Protein AF-A0A373FEX2-F1 (afdb_monomer)

Solvent-accessible surface area (backbone atoms only — not comparable to full-atom values): 5137 Å² total; per-residue (Å²): 116,65,69,64,50,47,54,52,49,54,58,19,56,72,38,98,55,27,47,63,36,41,44,53,47,54,54,50,43,44,74,71,67,50,50,63,64,64,49,46,50,50,51,50,57,52,50,75,71,49,60,95,84,41,77,54,47,58,28,45,51,61,43,45,30,18,48,33,12,54,82,70,19,72,86,58,36,74,41,95,59,57,62,47,74,70,57,64,73,72,112

Organism: Comamonas testosteroni (NCBI:txid285)

Secondary structure (DSSP, 8-state):
-HHHHHHHHHHHHTSSSHHHHHHHHHHHHHHTT--HHHHHHHHHHHHTTS-TT-THHHHHHHHHHHHH-TTTTTT--SSSSPP-HHHHHH-

Structure (mmCIF, N/CA/C/O backbone):
data_AF-A0A373FEX2-F1
#
_entry.id   AF-A0A373FEX2-F1
#
loop_
_atom_site.group_PDB
_atom_site.id
_atom_site.type_symbol
_atom_site.label_atom_id
_atom_site.label_alt_id
_atom_site.label_comp_id
_atom_site.label_asym_id
_atom_site.label_entity_id
_atom_site.label_seq_id
_atom_site.pdbx_PDB_ins_code
_atom_site.Cartn_x
_atom_site.Cartn_y
_atom_site.Cartn_z
_atom_site.occupancy
_atom_site.B_iso_or_equiv
_atom_site.auth_seq_id
_atom_site.auth_comp_id
_atom_site.auth_asym_id
_atom_site.auth_atom_id
_atom_site.pdbx_PDB_model_num
ATOM 1 N N . MET A 1 1 ? -6.694 12.981 -3.293 1.00 61.03 1 MET A N 1
ATOM 2 C CA . MET A 1 1 ? -5.576 12.357 -2.545 1.00 61.03 1 MET A CA 1
ATOM 3 C C . MET A 1 1 ? -5.040 11.103 -3.232 1.00 61.03 1 MET A C 1
ATOM 5 O O . MET A 1 1 ? -3.833 10.930 -3.237 1.00 61.03 1 MET A O 1
ATOM 9 N N . THR A 1 2 ? -5.879 10.268 -3.853 1.00 73.94 2 THR A N 1
ATOM 10 C CA . THR A 1 2 ? -5.453 9.020 -4.517 1.00 73.94 2 THR A CA 1
ATOM 11 C C . THR A 1 2 ? -4.522 9.228 -5.717 1.00 73.94 2 THR A C 1
ATOM 13 O O . THR A 1 2 ? -3.510 8.550 -5.794 1.00 73.94 2 THR A O 1
ATOM 16 N N . ALA A 1 3 ? -4.778 10.213 -6.588 1.00 83.25 3 ALA A N 1
ATOM 17 C CA . ALA A 1 3 ? -3.937 10.462 -7.770 1.00 83.25 3 ALA A CA 1
ATOM 18 C C . ALA A 1 3 ? -2.451 10.730 -7.434 1.00 83.25 3 ALA A C 1
ATOM 20 O O . ALA A 1 3 ? -1.567 10.154 -8.057 1.00 83.25 3 ALA A O 1
ATOM 21 N N . ALA A 1 4 ? -2.175 11.531 -6.398 1.00 91.12 4 ALA A N 1
ATOM 22 C CA . ALA A 1 4 ? -0.805 11.798 -5.949 1.00 91.12 4 ALA A CA 1
ATOM 23 C C . ALA A 1 4 ? -0.138 10.563 -5.313 1.00 91.12 4 ALA A C 1
ATOM 25 O O . ALA A 1 4 ? 1.074 10.390 -5.408 1.00 91.12 4 ALA A O 1
ATOM 26 N N . ALA A 1 5 ? -0.916 9.692 -4.662 1.00 92.56 5 ALA A N 1
ATOM 27 C CA . ALA A 1 5 ? -0.401 8.432 -4.133 1.00 92.56 5 ALA A CA 1
ATOM 28 C C . ALA A 1 5 ? -0.094 7.430 -5.254 1.00 92.56 5 ALA A C 1
ATOM 30 O O . ALA A 1 5 ? 0.924 6.751 -5.179 1.00 92.56 5 ALA A O 1
ATOM 31 N N . GLN A 1 6 ? -0.913 7.404 -6.311 1.00 94.31 6 GLN A N 1
ATOM 32 C CA . GLN A 1 6 ? -0.680 6.597 -7.509 1.00 94.31 6 GLN A CA 1
ATOM 33 C C . GLN A 1 6 ? 0.646 6.975 -8.182 1.00 94.31 6 GLN A C 1
ATOM 35 O O . GLN A 1 6 ? 1.475 6.112 -8.452 1.00 94.31 6 GLN A O 1
ATOM 40 N N . GLU A 1 7 ? 0.881 8.272 -8.392 1.00 95.56 7 GLU A N 1
ATOM 41 C CA . GLU A 1 7 ? 2.116 8.780 -9.001 1.00 95.56 7 GLU A CA 1
ATOM 42 C C . GLU A 1 7 ? 3.349 8.431 -8.154 1.00 95.56 7 GLU A C 1
ATOM 44 O O . GLU A 1 7 ? 4.350 7.928 -8.665 1.00 95.56 7 GLU A O 1
ATOM 49 N N . ARG A 1 8 ? 3.264 8.623 -6.832 1.00 97.31 8 ARG A N 1
ATOM 50 C CA . ARG A 1 8 ? 4.348 8.255 -5.906 1.00 97.31 8 ARG A CA 1
ATOM 51 C C . ARG A 1 8 ? 4.596 6.747 -5.882 1.00 97.31 8 ARG A C 1
ATOM 53 O O . ARG A 1 8 ? 5.747 6.339 -5.750 1.00 97.31 8 ARG A O 1
ATOM 60 N N . LEU A 1 9 ? 3.552 5.931 -6.025 1.00 97.00 9 LEU A N 1
ATOM 61 C CA . LEU A 1 9 ? 3.669 4.475 -6.087 1.00 97.00 9 LEU A CA 1
ATOM 62 C C . LEU A 1 9 ? 4.366 4.025 -7.372 1.00 97.00 9 LEU A C 1
ATOM 64 O O . LEU A 1 9 ? 5.288 3.218 -7.307 1.00 97.00 9 LEU A O 1
ATOM 68 N N . GLN A 1 10 ? 4.020 4.613 -8.516 1.00 95.69 10 GLN A N 1
ATOM 69 C CA . GLN A 1 10 ? 4.729 4.373 -9.777 1.00 95.69 10 GLN A CA 1
ATOM 70 C C . GLN A 1 10 ? 6.205 4.779 -9.679 1.00 95.69 10 GLN A C 1
ATOM 72 O O . GLN A 1 10 ? 7.086 4.031 -10.099 1.00 95.69 10 GLN A O 1
ATOM 77 N N . ALA A 1 11 ? 6.502 5.916 -9.043 1.00 96.81 11 ALA A N 1
ATOM 78 C CA . ALA A 1 11 ? 7.880 6.340 -8.802 1.00 96.81 11 ALA A CA 1
ATOM 79 C C . ALA A 1 11 ? 8.655 5.374 -7.882 1.00 96.81 11 ALA A C 1
ATOM 81 O O . ALA A 1 11 ? 9.857 5.175 -8.076 1.00 96.81 11 ALA A O 1
ATOM 82 N N . ALA A 1 12 ? 7.983 4.759 -6.901 1.00 97.00 12 ALA A N 1
ATOM 83 C CA . ALA A 1 12 ? 8.568 3.735 -6.034 1.00 97.00 12 ALA A CA 1
ATOM 84 C C . ALA A 1 12 ? 8.869 2.433 -6.800 1.00 97.00 12 ALA A C 1
ATOM 86 O O . ALA A 1 12 ? 9.929 1.842 -6.600 1.00 97.00 12 ALA A O 1
ATOM 87 N N . LEU A 1 13 ? 7.994 2.029 -7.724 1.00 96.25 13 LEU A N 1
ATOM 88 C CA . LEU A 1 13 ? 8.207 0.873 -8.605 1.00 96.25 13 LEU A CA 1
ATOM 89 C C . LEU A 1 13 ? 9.340 1.093 -9.622 1.00 96.25 13 LEU A C 1
ATOM 91 O O . LEU A 1 13 ? 9.960 0.139 -10.077 1.00 96.25 13 LEU A O 1
ATOM 95 N N . GLY A 1 14 ? 9.678 2.344 -9.937 1.00 94.69 14 GLY A N 1
ATOM 96 C CA . GLY A 1 14 ? 10.850 2.672 -10.755 1.00 94.69 14 GLY A CA 1
ATOM 97 C C . GLY A 1 14 ? 12.199 2.559 -10.026 1.00 94.69 14 GLY A C 1
ATOM 98 O O . GLY A 1 14 ? 13.240 2.777 -10.645 1.00 94.69 14 GLY A O 1
ATOM 99 N N . GLN A 1 15 ? 12.217 2.275 -8.718 1.00 95.31 15 GLN A N 1
ATOM 100 C CA . GLN A 1 15 ? 13.456 2.175 -7.939 1.00 95.31 15 GLN A CA 1
ATOM 101 C C . GLN A 1 15 ? 14.141 0.817 -8.119 1.00 95.31 15 GLN A C 1
ATOM 103 O O . GLN A 1 15 ? 13.492 -0.202 -8.321 1.00 95.31 15 GLN A O 1
ATOM 108 N N . VAL A 1 16 ? 15.468 0.784 -7.938 1.00 92.31 16 VAL A N 1
ATOM 109 C CA . VAL A 1 16 ? 16.264 -0.459 -8.011 1.00 92.31 16 VAL A CA 1
ATOM 110 C C . VAL A 1 16 ? 15.791 -1.505 -6.995 1.00 92.31 16 VAL A C 1
ATOM 112 O O . VAL A 1 16 ? 15.772 -2.693 -7.297 1.00 92.31 16 VAL A O 1
ATOM 115 N N . ASN A 1 17 ? 15.400 -1.071 -5.792 1.00 94.56 17 ASN A N 1
ATOM 116 C CA . ASN A 1 17 ? 14.810 -1.938 -4.774 1.00 94.56 17 ASN A CA 1
ATOM 117 C C . ASN A 1 17 ? 13.329 -1.593 -4.585 1.00 94.56 17 ASN A C 1
ATOM 119 O O . ASN A 1 17 ? 12.964 -0.832 -3.685 1.00 94.56 17 ASN A O 1
ATOM 123 N N . GLN A 1 18 ? 12.494 -2.146 -5.462 1.00 95.38 18 GLN A N 1
ATOM 124 C CA . GLN A 1 18 ? 11.055 -1.886 -5.507 1.00 95.38 18 GLN A CA 1
ATOM 125 C C . GLN A 1 18 ? 10.364 -2.260 -4.193 1.00 95.38 18 GLN A C 1
ATOM 127 O O . GLN A 1 18 ? 9.655 -1.434 -3.629 1.00 95.38 18 GLN A O 1
ATOM 132 N N . ALA A 1 19 ? 10.632 -3.453 -3.649 1.00 94.50 19 ALA A N 1
ATOM 133 C CA . ALA A 1 19 ? 10.028 -3.917 -2.398 1.00 94.50 19 ALA A CA 1
ATOM 134 C C . ALA A 1 19 ? 10.285 -2.945 -1.236 1.00 94.50 19 ALA A C 1
ATOM 136 O O . ALA A 1 19 ? 9.360 -2.544 -0.527 1.00 94.50 19 ALA A O 1
ATOM 137 N N . GLN A 1 20 ? 11.534 -2.494 -1.074 1.00 96.31 20 GLN A N 1
ATOM 138 C CA . GLN A 1 20 ? 11.867 -1.518 -0.037 1.00 96.31 20 GLN A CA 1
ATOM 139 C C . GLN A 1 20 ? 11.200 -0.158 -0.288 1.00 96.31 20 GLN A C 1
ATOM 141 O O . GLN A 1 20 ? 10.706 0.459 0.657 1.00 96.31 20 GLN A O 1
ATOM 146 N N . ALA A 1 21 ? 11.186 0.318 -1.535 1.00 97.69 21 ALA A N 1
ATOM 147 C CA . ALA A 1 21 ? 10.620 1.618 -1.887 1.00 97.69 21 ALA A CA 1
ATOM 148 C C . ALA A 1 21 ? 9.094 1.660 -1.709 1.00 97.69 21 ALA A C 1
ATOM 150 O O . ALA A 1 21 ? 8.564 2.621 -1.149 1.00 97.69 21 ALA A O 1
ATOM 151 N N . VAL A 1 22 ? 8.394 0.608 -2.135 1.00 98.00 22 VAL A N 1
ATOM 152 C CA . VAL A 1 22 ? 6.937 0.461 -2.020 1.00 98.00 22 VAL A CA 1
ATOM 153 C C . VAL A 1 22 ? 6.518 0.370 -0.549 1.00 98.00 22 VAL A C 1
ATOM 155 O O . VAL A 1 22 ? 5.621 1.101 -0.120 1.00 98.00 22 VAL A O 1
ATOM 158 N N . LEU A 1 23 ? 7.220 -0.430 0.260 1.00 97.88 23 LEU A N 1
ATOM 159 C CA . LEU A 1 23 ? 6.965 -0.514 1.701 1.00 97.88 23 LEU A CA 1
ATOM 160 C C . LEU A 1 23 ? 7.221 0.825 2.409 1.00 97.88 23 LEU A C 1
ATOM 162 O O . LEU A 1 23 ? 6.413 1.269 3.230 1.00 97.88 23 LEU A O 1
ATOM 166 N N . ALA A 1 24 ? 8.329 1.498 2.086 1.00 98.12 24 ALA A N 1
ATOM 167 C CA . ALA A 1 24 ? 8.634 2.815 2.639 1.00 98.12 24 ALA A CA 1
ATOM 168 C C . ALA A 1 24 ? 7.541 3.835 2.288 1.00 98.12 24 ALA A C 1
ATOM 170 O O . ALA A 1 24 ? 7.109 4.597 3.156 1.00 98.12 24 ALA A O 1
ATOM 171 N N . LEU A 1 25 ? 7.039 3.814 1.050 1.00 98.31 25 LEU A N 1
ATOM 172 C CA . LEU A 1 25 ? 5.926 4.662 0.642 1.00 98.31 25 LEU A CA 1
ATOM 173 C C . LEU A 1 25 ? 4.656 4.362 1.445 1.00 98.31 25 LEU A C 1
ATOM 175 O O . LEU A 1 25 ? 4.011 5.302 1.902 1.00 98.31 25 LEU A O 1
ATOM 179 N N . ALA A 1 26 ? 4.306 3.094 1.670 1.00 98.06 26 ALA A N 1
ATOM 180 C CA . ALA A 1 26 ? 3.132 2.734 2.467 1.00 98.06 26 ALA A CA 1
ATOM 181 C C . ALA A 1 26 ? 3.216 3.299 3.900 1.00 98.06 26 ALA A C 1
ATOM 183 O O . ALA A 1 26 ? 2.241 3.855 4.414 1.00 98.06 26 ALA A O 1
ATOM 184 N N . HIS A 1 27 ? 4.401 3.264 4.521 1.00 98.12 27 HIS A N 1
ATOM 185 C CA . HIS A 1 27 ? 4.636 3.918 5.812 1.00 98.12 27 HIS A CA 1
ATOM 186 C C . HIS A 1 27 ? 4.459 5.439 5.753 1.00 98.12 27 HIS A C 1
ATOM 188 O O . HIS A 1 27 ? 3.843 6.012 6.654 1.00 98.12 27 HIS A O 1
ATOM 194 N N . VAL A 1 28 ? 4.965 6.093 4.705 1.00 98.00 28 VAL A N 1
ATOM 195 C CA . VAL A 1 28 ? 4.812 7.543 4.522 1.00 98.00 28 VAL A CA 1
ATOM 196 C C . VAL A 1 28 ? 3.345 7.920 4.326 1.00 98.00 28 VAL A C 1
ATOM 198 O O . VAL A 1 28 ? 2.854 8.806 5.016 1.00 98.00 28 VAL A O 1
ATOM 201 N N . LEU A 1 29 ? 2.615 7.212 3.463 1.00 97.50 29 LEU A N 1
ATOM 202 C CA . LEU A 1 29 ? 1.189 7.457 3.237 1.00 97.50 29 LEU A CA 1
ATOM 203 C C . LEU A 1 29 ? 0.379 7.259 4.525 1.00 97.50 29 LEU A C 1
ATOM 205 O O . LEU A 1 29 ? -0.518 8.048 4.819 1.00 97.50 29 LEU A O 1
ATOM 209 N N . LYS A 1 30 ? 0.726 6.254 5.340 1.00 97.12 30 LYS A N 1
ATOM 210 C CA . LYS A 1 30 ? 0.115 6.062 6.662 1.00 97.12 30 LYS A CA 1
ATOM 211 C C . LYS A 1 30 ? 0.419 7.238 7.596 1.00 97.12 30 LYS A C 1
ATOM 213 O O . LYS A 1 30 ? -0.485 7.714 8.278 1.00 97.12 30 LYS A O 1
ATOM 218 N N . ALA A 1 31 ? 1.666 7.710 7.640 1.00 97.50 31 ALA A N 1
ATOM 219 C CA . ALA A 1 31 ? 2.058 8.872 8.442 1.00 97.50 31 ALA A CA 1
ATOM 220 C C . ALA A 1 31 ? 1.346 10.161 7.984 1.00 97.50 31 ALA A C 1
ATOM 222 O O . ALA A 1 31 ? 1.000 11.004 8.807 1.00 97.50 31 ALA A O 1
ATOM 223 N N . GLU A 1 32 ? 1.032 10.267 6.692 1.00 95.88 32 GLU A N 1
ATOM 224 C CA . GLU A 1 32 ? 0.182 11.306 6.093 1.00 95.88 32 GLU A CA 1
ATOM 225 C C . GLU A 1 32 ? -1.327 11.069 6.338 1.00 95.88 32 GLU A C 1
ATOM 227 O O . GLU A 1 32 ? -2.176 11.717 5.729 1.00 95.88 32 GLU A O 1
ATOM 232 N N . SER A 1 33 ? -1.679 10.165 7.260 1.00 96.25 33 SER A N 1
ATOM 233 C CA . SER A 1 33 ? -3.052 9.823 7.660 1.00 96.25 33 SER A CA 1
ATOM 234 C C . SER A 1 33 ? -3.917 9.216 6.549 1.00 96.25 33 SER A C 1
ATOM 236 O O . SER A 1 33 ? -5.147 9.271 6.617 1.00 96.25 33 SER A O 1
ATOM 238 N N . MET A 1 34 ? -3.313 8.596 5.530 1.00 96.50 34 MET A N 1
ATOM 239 C CA . MET A 1 34 ? -4.075 7.810 4.562 1.00 96.50 34 MET A CA 1
ATOM 240 C C . MET A 1 34 ? -4.704 6.589 5.244 1.00 96.50 34 MET A C 1
ATOM 242 O O . MET A 1 34 ? -4.018 5.782 5.872 1.00 96.50 34 MET A O 1
ATOM 246 N N . GLY A 1 35 ? -6.021 6.446 5.089 1.00 95.81 35 GLY A N 1
ATOM 247 C CA . GLY A 1 35 ? -6.770 5.309 5.620 1.00 95.81 35 GLY A CA 1
ATOM 248 C C . GLY A 1 35 ? -6.425 3.989 4.926 1.00 95.81 35 GLY A C 1
ATOM 249 O O . GLY A 1 35 ? -6.076 3.964 3.746 1.00 95.81 35 GLY A O 1
ATOM 250 N N . GLN A 1 36 ? -6.581 2.885 5.657 1.00 96.88 36 GLN A N 1
ATOM 251 C CA . GLN A 1 36 ? -6.248 1.531 5.202 1.00 96.88 36 GLN A CA 1
ATOM 252 C C . GLN A 1 36 ? -6.961 1.129 3.906 1.00 96.88 36 GLN A C 1
ATOM 254 O O . GLN A 1 36 ? -6.305 0.654 2.987 1.00 96.88 36 GLN A O 1
ATOM 259 N N . VAL A 1 37 ? -8.279 1.354 3.800 1.00 96.69 37 VAL A N 1
ATOM 260 C CA . VAL A 1 37 ? -9.055 1.015 2.591 1.00 96.69 37 VAL A CA 1
ATOM 261 C C . VAL A 1 37 ? -8.587 1.831 1.388 1.00 96.69 37 VAL A C 1
ATOM 263 O O . VAL A 1 37 ? -8.350 1.280 0.315 1.00 96.69 37 VAL A O 1
ATOM 266 N N . ALA A 1 38 ? -8.417 3.143 1.570 1.00 96.44 38 ALA A N 1
ATOM 267 C CA . ALA A 1 38 ? -7.942 4.024 0.509 1.00 96.44 38 ALA A CA 1
ATOM 268 C C . ALA A 1 38 ? -6.544 3.614 0.024 1.00 96.44 38 ALA A C 1
ATOM 270 O O . ALA A 1 38 ? -6.303 3.572 -1.180 1.00 96.44 38 ALA A O 1
ATOM 271 N N . MET A 1 39 ? -5.649 3.263 0.952 1.00 97.69 39 MET A N 1
ATOM 272 C CA . ME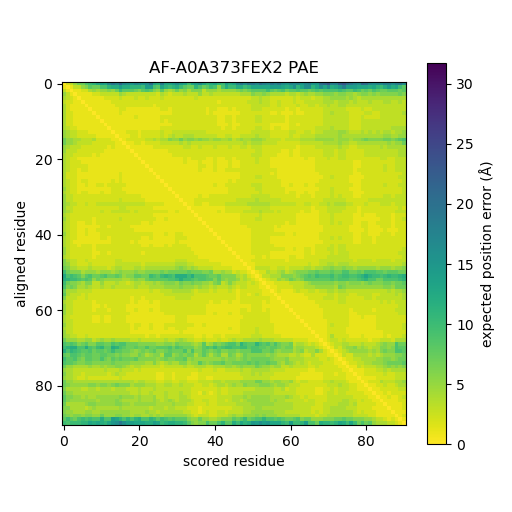T A 1 39 ? -4.312 2.771 0.630 1.00 97.69 39 MET A CA 1
ATOM 273 C C . MET A 1 39 ? -4.368 1.435 -0.112 1.00 97.69 39 MET A C 1
ATOM 275 O O . MET A 1 39 ? -3.766 1.312 -1.172 1.00 97.69 39 MET A O 1
ATOM 279 N N . TYR A 1 40 ? -5.134 0.463 0.390 1.00 97.31 40 TYR A N 1
ATOM 280 C CA . TYR A 1 40 ? -5.267 -0.849 -0.243 1.00 97.31 40 TYR A CA 1
ATOM 281 C C . TYR A 1 40 ? -5.769 -0.732 -1.685 1.00 97.31 40 TYR A C 1
ATOM 283 O O . TYR A 1 40 ? -5.213 -1.359 -2.578 1.00 97.31 40 TYR A O 1
ATOM 291 N N . ARG A 1 41 ? -6.751 0.144 -1.940 1.00 96.44 41 ARG A N 1
ATOM 292 C CA . ARG A 1 41 ? -7.277 0.400 -3.290 1.00 96.44 41 ARG A CA 1
ATOM 293 C C . ARG A 1 41 ? -6.245 0.991 -4.243 1.00 96.44 41 ARG A C 1
ATOM 295 O O . ARG A 1 41 ? -6.203 0.578 -5.393 1.00 96.44 41 ARG A O 1
ATOM 302 N N . VAL A 1 42 ? -5.414 1.930 -3.785 1.00 96.94 42 VAL A N 1
ATOM 303 C CA . VAL A 1 4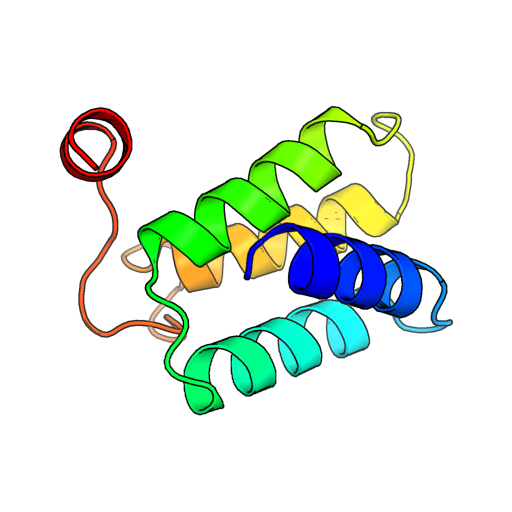2 ? -4.337 2.503 -4.617 1.00 96.94 42 VAL A CA 1
ATOM 304 C C . VAL A 1 42 ? -3.357 1.410 -5.052 1.00 96.94 42 VAL A C 1
ATOM 306 O O . VAL A 1 42 ? -2.987 1.339 -6.222 1.00 96.94 42 VAL A O 1
ATOM 309 N N . PHE A 1 43 ? -2.975 0.531 -4.124 1.00 97.38 43 PHE A N 1
ATOM 310 C CA . PHE A 1 43 ? -2.030 -0.552 -4.397 1.00 97.38 43 PHE A CA 1
ATOM 311 C C . PHE A 1 43 ? -2.658 -1.638 -5.276 1.00 97.38 43 PHE A C 1
ATOM 313 O O . PHE A 1 43 ? -2.036 -2.057 -6.247 1.00 97.38 43 PHE A O 1
ATOM 320 N N . GLN A 1 44 ? -3.911 -2.014 -5.005 1.00 96.44 44 GLN A N 1
ATOM 321 C CA . GLN A 1 44 ? -4.681 -2.951 -5.822 1.00 96.44 44 GLN A CA 1
ATOM 322 C C . GLN A 1 44 ? -4.810 -2.463 -7.269 1.00 96.44 44 GLN A C 1
ATOM 324 O O . GLN A 1 44 ? -4.506 -3.204 -8.195 1.00 96.44 44 GLN A O 1
ATOM 329 N N . GLN A 1 45 ? -5.206 -1.203 -7.468 1.00 95.81 45 GLN A N 1
ATOM 330 C CA . GLN A 1 45 ? -5.329 -0.619 -8.805 1.00 95.81 45 GLN A CA 1
ATOM 331 C C . GLN A 1 45 ? -3.996 -0.621 -9.548 1.00 95.81 45 GLN A C 1
ATOM 333 O O . GLN A 1 45 ? -3.969 -0.834 -10.752 1.00 95.81 45 GLN A O 1
ATOM 338 N N . GLN A 1 46 ? -2.884 -0.371 -8.852 1.00 96.12 46 GLN A N 1
ATOM 339 C CA . GLN A 1 46 ? -1.572 -0.424 -9.485 1.00 96.12 46 GLN A CA 1
ATOM 340 C C . GLN A 1 46 ? -1.162 -1.857 -9.840 1.00 96.12 46 GLN A C 1
ATOM 342 O O . GLN A 1 46 ? -0.579 -2.050 -10.902 1.00 96.12 46 GLN A O 1
ATOM 347 N N . LEU A 1 47 ? -1.486 -2.843 -8.999 1.00 95.81 47 LEU A N 1
ATO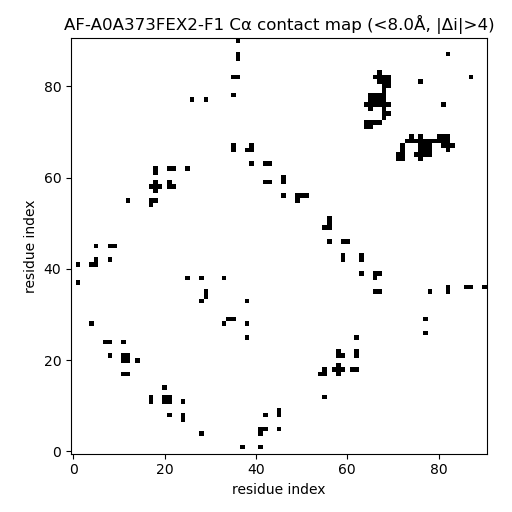M 348 C CA . LEU A 1 47 ? -1.223 -4.259 -9.266 1.00 95.81 47 LEU A CA 1
ATOM 349 C C . LEU A 1 47 ? -1.997 -4.752 -10.496 1.00 95.81 47 LEU A C 1
ATOM 351 O O . LEU A 1 47 ? -1.434 -5.442 -11.333 1.00 95.81 47 LEU A O 1
ATOM 355 N N . GLU A 1 48 ? -3.256 -4.336 -10.647 1.00 94.81 48 GLU A N 1
ATOM 356 C CA . GLU A 1 48 ? -4.101 -4.663 -11.808 1.00 94.81 48 GLU A CA 1
ATOM 357 C C . GLU A 1 48 ? -3.583 -4.076 -13.137 1.00 94.81 48 GLU A C 1
ATOM 359 O O . GLU A 1 48 ? -3.997 -4.524 -14.205 1.00 94.81 48 GLU A O 1
ATOM 364 N N . LEU A 1 49 ? -2.697 -3.074 -13.086 1.00 93.69 49 LEU A N 1
ATOM 365 C CA . LEU A 1 49 ? -2.088 -2.443 -14.262 1.00 93.69 49 LEU A CA 1
ATOM 366 C C . LEU A 1 49 ? -0.745 -3.063 -14.667 1.00 93.69 49 LEU A C 1
ATOM 368 O O . LEU A 1 49 ? -0.246 -2.728 -15.742 1.00 93.69 49 LEU A O 1
ATOM 372 N N . LEU A 1 50 ? -0.135 -3.889 -13.815 1.00 91.31 50 LEU A N 1
ATOM 373 C CA . LEU A 1 50 ? 1.137 -4.539 -14.115 1.00 91.31 50 LEU A CA 1
ATOM 374 C C . LEU A 1 50 ? 0.918 -5.852 -14.870 1.00 91.31 50 LEU A C 1
ATOM 376 O O . LEU A 1 50 ? -0.066 -6.561 -14.656 1.00 91.31 50 LEU A O 1
ATOM 380 N N . ASP A 1 51 ? 1.876 -6.191 -15.730 1.00 89.12 51 ASP A N 1
ATOM 381 C CA . ASP A 1 51 ? 1.947 -7.526 -16.313 1.00 89.12 51 ASP A CA 1
ATOM 382 C C . ASP A 1 51 ? 2.343 -8.544 -15.232 1.00 89.12 51 ASP A C 1
ATOM 384 O O . ASP A 1 51 ? 3.122 -8.246 -14.328 1.00 89.12 51 ASP A O 1
ATOM 388 N N . GLY A 1 52 ? 1.838 -9.777 -15.333 1.00 82.31 52 GLY A N 1
ATOM 389 C CA . GLY A 1 52 ? 2.050 -10.809 -14.307 1.00 82.31 52 GLY A CA 1
ATOM 390 C C . GLY A 1 52 ? 3.515 -11.210 -14.070 1.00 82.31 52 GLY A C 1
ATOM 391 O O . GLY A 1 52 ? 3.817 -11.756 -13.015 1.00 82.31 52 GLY A O 1
ATOM 392 N N . ASP A 1 53 ? 4.409 -10.913 -15.017 1.00 87.44 53 ASP A N 1
ATOM 393 C CA . ASP A 1 53 ? 5.855 -11.156 -14.910 1.00 87.44 53 ASP A CA 1
ATOM 394 C C . ASP A 1 53 ? 6.642 -9.918 -14.421 1.00 87.44 53 ASP A C 1
ATOM 396 O O . ASP A 1 53 ? 7.872 -9.962 -14.330 1.00 87.44 53 ASP A O 1
ATOM 400 N N . ASP A 1 54 ? 5.969 -8.796 -14.132 1.00 89.75 54 ASP A N 1
ATOM 401 C CA . ASP A 1 54 ? 6.618 -7.585 -13.625 1.00 89.75 54 ASP A CA 1
ATOM 402 C C . ASP A 1 54 ? 7.135 -7.823 -12.190 1.00 89.75 54 ASP A C 1
ATOM 404 O O . ASP A 1 54 ? 6.349 -8.178 -11.307 1.00 89.75 54 ASP A O 1
ATOM 408 N N . PRO A 1 55 ? 8.433 -7.595 -11.904 1.00 86.44 55 PRO A N 1
ATOM 409 C CA . PRO A 1 55 ? 8.992 -7.736 -10.553 1.00 86.44 55 PRO A CA 1
ATOM 410 C C . PRO A 1 55 ? 8.28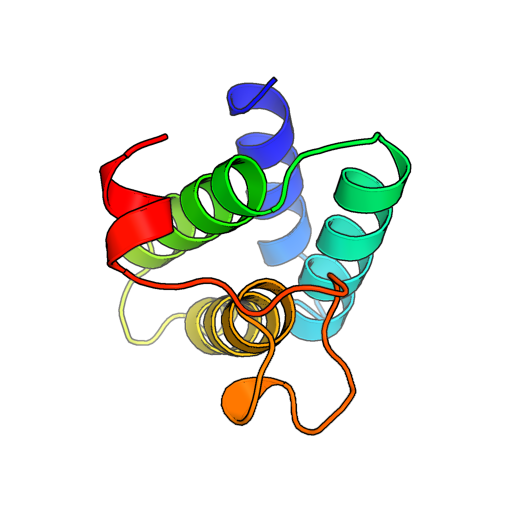9 -6.877 -9.485 1.00 86.44 55 PRO A C 1
ATOM 412 O O . PRO A 1 55 ? 8.352 -7.176 -8.290 1.00 86.44 55 PRO A O 1
ATOM 415 N N . GLY A 1 56 ? 7.594 -5.821 -9.906 1.00 93.50 56 GLY A N 1
ATOM 416 C CA . GLY A 1 56 ? 6.786 -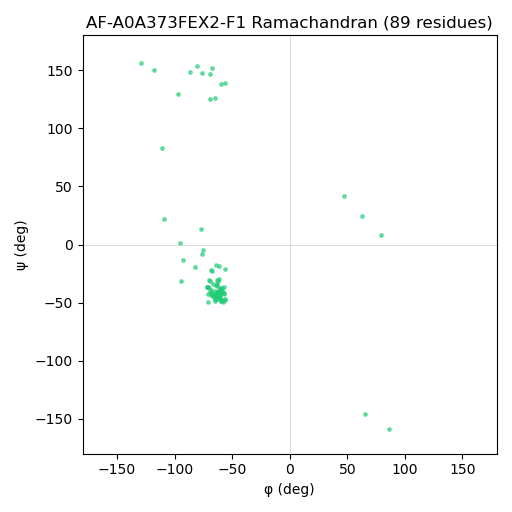4.956 -9.065 1.00 93.50 56 GLY A CA 1
ATOM 417 C C . GLY A 1 56 ? 5.533 -5.634 -8.514 1.00 93.50 56 GLY A C 1
ATOM 418 O O . GLY A 1 56 ? 5.034 -5.197 -7.475 1.00 93.50 56 GLY A O 1
ATOM 419 N N . CYS A 1 57 ? 5.051 -6.710 -9.145 1.00 94.88 57 CYS A N 1
ATOM 420 C CA . CYS A 1 57 ? 3.905 -7.484 -8.666 1.00 94.88 57 CYS A CA 1
ATOM 421 C C . CYS A 1 57 ? 4.161 -8.060 -7.270 1.00 94.88 57 CYS A C 1
ATOM 423 O O . CYS A 1 57 ? 3.333 -7.870 -6.378 1.00 94.88 57 CYS A O 1
ATOM 425 N N . ASP A 1 58 ? 5.330 -8.667 -7.048 1.00 94.25 58 ASP A N 1
ATOM 426 C CA . ASP A 1 58 ? 5.707 -9.226 -5.743 1.00 94.25 58 ASP A CA 1
ATOM 427 C C . ASP A 1 58 ? 5.825 -8.122 -4.683 1.00 94.25 58 ASP A C 1
ATOM 429 O O . ASP A 1 58 ? 5.276 -8.231 -3.587 1.00 94.25 58 ASP A O 1
ATOM 433 N N . ALA A 1 59 ? 6.471 -7.003 -5.031 1.00 95.94 59 ALA A N 1
ATOM 434 C CA . ALA A 1 59 ? 6.617 -5.856 -4.134 1.00 95.94 59 ALA A CA 1
ATOM 435 C C . ALA A 1 59 ? 5.261 -5.269 -3.696 1.00 95.94 59 ALA A C 1
ATOM 437 O O . ALA A 1 59 ? 5.093 -4.870 -2.535 1.00 95.94 59 ALA A O 1
ATOM 438 N N . LEU A 1 60 ? 4.294 -5.204 -4.615 1.00 97.00 60 LEU A N 1
ATOM 439 C CA . LEU A 1 60 ? 2.935 -4.752 -4.329 1.00 97.00 60 LEU A CA 1
ATOM 440 C C . LEU A 1 60 ? 2.169 -5.768 -3.487 1.00 97.00 60 LEU A C 1
ATOM 442 O O . LEU A 1 60 ? 1.601 -5.368 -2.472 1.00 97.00 60 LEU A O 1
ATOM 446 N N . ALA A 1 61 ? 2.172 -7.048 -3.868 1.00 95.69 61 ALA A N 1
ATOM 447 C CA . ALA A 1 61 ? 1.449 -8.106 -3.166 1.00 95.69 61 ALA A CA 1
ATOM 448 C C . ALA A 1 61 ? 1.917 -8.241 -1.709 1.00 95.69 61 ALA A C 1
ATOM 450 O O . ALA A 1 61 ? 1.097 -8.169 -0.792 1.00 95.69 61 ALA A O 1
ATOM 451 N N . ASP A 1 62 ? 3.232 -8.292 -1.483 1.00 95.44 62 ASP A N 1
ATOM 452 C CA . ASP A 1 62 ? 3.814 -8.347 -0.138 1.00 95.44 62 ASP A CA 1
ATOM 453 C C . ASP A 1 62 ? 3.402 -7.133 0.704 1.00 95.44 62 ASP A C 1
ATOM 455 O O . ASP A 1 62 ? 3.081 -7.250 1.888 1.00 95.44 62 ASP A O 1
ATOM 459 N N . THR A 1 63 ? 3.380 -5.940 0.106 1.00 97.50 63 THR A N 1
ATOM 460 C CA . THR A 1 63 ? 2.967 -4.731 0.830 1.00 97.50 63 THR A CA 1
ATOM 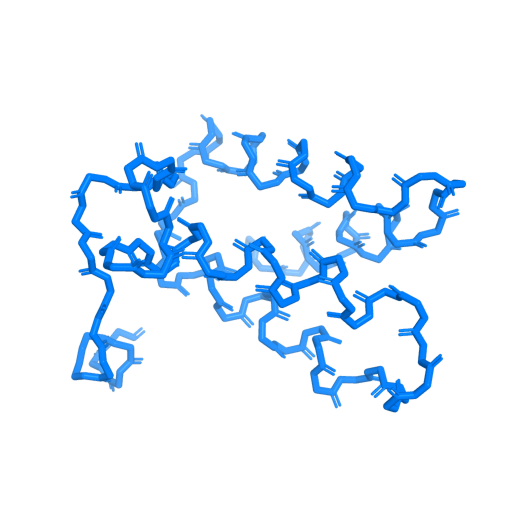461 C C . THR A 1 63 ? 1.459 -4.721 1.093 1.00 97.50 63 THR A C 1
ATOM 463 O O . THR A 1 63 ? 1.023 -4.291 2.165 1.00 97.50 63 THR A O 1
ATOM 466 N N . MET A 1 64 ? 0.650 -5.224 0.159 1.00 97.69 64 MET A N 1
ATOM 467 C CA . MET A 1 64 ? -0.798 -5.368 0.313 1.00 97.69 64 MET A CA 1
ATOM 468 C C . MET A 1 64 ? -1.162 -6.335 1.440 1.00 97.69 64 MET A C 1
ATOM 470 O O . MET A 1 64 ? -2.099 -6.032 2.175 1.00 97.69 64 MET A O 1
ATOM 474 N N . ASP A 1 65 ? -0.403 -7.409 1.657 1.00 97.00 65 ASP A N 1
ATOM 475 C CA . ASP A 1 65 ? -0.579 -8.310 2.806 1.00 97.00 65 ASP A CA 1
ATOM 476 C C . ASP A 1 65 ? -0.381 -7.580 4.139 1.00 97.00 65 ASP A C 1
ATOM 478 O O . ASP A 1 65 ? -1.135 -7.772 5.099 1.00 97.00 65 ASP A O 1
ATOM 482 N N . LEU A 1 66 ? 0.605 -6.683 4.206 1.00 97.75 66 LEU A N 1
ATOM 483 C CA . LEU A 1 66 ? 0.844 -5.874 5.399 1.00 97.75 66 LEU A CA 1
ATOM 484 C C . LEU A 1 66 ? -0.245 -4.812 5.609 1.00 97.75 66 LEU A C 1
ATOM 486 O O . LEU A 1 66 ? -0.611 -4.534 6.754 1.00 97.75 66 LEU A O 1
ATOM 490 N N . ILE A 1 67 ? -0.768 -4.220 4.529 1.00 97.31 67 ILE A N 1
ATOM 491 C CA . ILE A 1 67 ? -1.907 -3.290 4.584 1.00 97.31 67 ILE A CA 1
ATOM 492 C C . ILE A 1 67 ? -3.176 -4.034 5.004 1.00 97.31 67 ILE A C 1
ATOM 494 O O . ILE A 1 67 ? -3.933 -3.506 5.818 1.00 97.31 67 ILE A O 1
ATOM 498 N N . TRP A 1 68 ? -3.407 -5.244 4.488 1.00 96.62 68 TRP A N 1
ATOM 499 C CA . TRP A 1 68 ? -4.530 -6.096 4.871 1.00 96.62 68 TRP A CA 1
ATOM 500 C C . TRP A 1 68 ? -4.454 -6.449 6.355 1.00 96.62 68 TRP A C 1
ATOM 502 O O . TRP A 1 68 ? -5.427 -6.278 7.083 1.00 96.62 68 TRP A O 1
ATOM 512 N N . GLY A 1 69 ? -3.285 -6.855 6.842 1.00 94.81 69 GLY A N 1
ATOM 513 C CA . GLY A 1 69 ? -3.094 -7.230 8.239 1.00 94.81 69 GLY A CA 1
ATOM 514 C C . GLY A 1 69 ? -3.445 -8.693 8.518 1.00 94.81 69 GLY A C 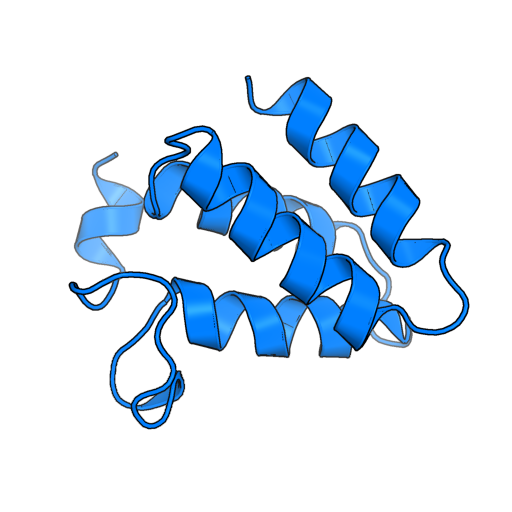1
ATOM 515 O O . GLY A 1 69 ? -3.421 -9.544 7.631 1.00 94.81 69 GLY A O 1
ATOM 516 N N . GLY A 1 70 ? -3.724 -9.010 9.784 1.00 88.25 70 GLY A N 1
ATOM 517 C CA . GLY A 1 70 ? -4.131 -10.359 10.181 1.00 88.25 70 GLY A CA 1
ATOM 518 C C . GLY A 1 70 ? -3.056 -11.433 10.003 1.00 88.25 70 GLY A C 1
ATOM 519 O O . GLY A 1 70 ? -1.857 -11.190 10.185 1.00 88.25 70 GLY A O 1
ATOM 520 N N . GLY A 1 71 ? -3.503 -12.643 9.651 1.00 84.31 71 GLY A N 1
ATOM 521 C CA . GLY A 1 71 ? -2.634 -13.806 9.430 1.00 84.31 71 GLY A CA 1
ATOM 522 C C . GLY A 1 71 ? -1.624 -13.614 8.293 1.00 84.31 71 GLY A C 1
ATOM 523 O O . GLY A 1 71 ? -0.507 -14.127 8.380 1.00 84.31 71 GLY A O 1
ATOM 524 N N . TRP A 1 72 ? -1.979 -12.814 7.285 1.00 82.56 72 TRP A N 1
ATOM 525 C CA . TRP A 1 72 ? -1.126 -12.482 6.140 1.00 82.56 72 TRP A CA 1
ATOM 526 C C . TRP A 1 72 ? 0.082 -11.645 6.552 1.00 82.56 72 TRP A C 1
ATOM 528 O O . TRP A 1 72 ? 1.222 -11.971 6.226 1.00 82.56 72 TRP A O 1
ATOM 538 N N . ALA A 1 73 ? -0.139 -10.645 7.405 1.00 88.94 73 ALA A N 1
ATOM 539 C CA . ALA A 1 73 ? 0.931 -9.768 7.859 1.00 88.94 73 ALA A CA 1
ATOM 540 C C . ALA A 1 73 ? 1.864 -10.387 8.917 1.00 88.94 73 ALA A C 1
ATOM 542 O O . ALA A 1 73 ? 2.857 -9.759 9.284 1.00 88.94 73 ALA A O 1
ATOM 543 N N . LYS A 1 74 ? 1.565 -11.580 9.460 1.00 88.50 74 LYS A N 1
ATOM 544 C CA . LYS A 1 74 ? 2.395 -12.292 10.462 1.00 88.50 74 LYS A CA 1
ATOM 545 C C . LYS A 1 74 ? 2.862 -11.396 11.628 1.00 88.50 74 LYS A C 1
ATOM 547 O O . LYS A 1 74 ? 4.019 -11.444 12.043 1.00 88.50 74 LYS A O 1
ATOM 552 N N . GLY A 1 75 ? 1.969 -10.541 12.133 1.00 88.44 75 GLY A N 1
ATOM 553 C CA . GLY A 1 75 ? 2.260 -9.596 13.222 1.00 88.44 75 GLY A CA 1
ATOM 554 C C . GLY A 1 75 ? 3.017 -8.325 12.809 1.00 88.44 75 GLY A C 1
ATOM 555 O O . GLY A 1 75 ? 3.426 -7.555 13.672 1.00 88.44 75 GLY A O 1
ATOM 556 N N . ARG A 1 76 ? 3.200 -8.084 11.507 1.00 91.88 76 ARG A N 1
ATOM 557 C CA . ARG A 1 76 ? 3.856 -6.894 10.934 1.00 91.88 76 ARG A CA 1
ATOM 558 C C . ARG A 1 76 ? 2.870 -5.962 10.223 1.00 91.88 76 ARG A C 1
ATOM 560 O O . ARG A 1 76 ? 3.266 -5.203 9.345 1.00 91.88 76 ARG A O 1
ATOM 567 N N . ALA A 1 77 ? 1.588 -6.053 10.575 1.00 95.88 77 ALA A N 1
ATOM 568 C CA . ALA A 1 77 ? 0.528 -5.288 9.931 1.00 95.88 77 ALA A CA 1
ATOM 569 C C . ALA A 1 77 ? 0.809 -3.780 10.002 1.00 95.88 77 ALA A C 1
ATOM 571 O O . ALA A 1 77 ? 1.236 -3.263 11.038 1.00 95.88 77 ALA A O 1
ATOM 572 N N . LEU A 1 78 ? 0.538 -3.064 8.909 1.00 95.94 78 LEU A N 1
ATOM 573 C CA . LEU A 1 78 ? 0.652 -1.605 8.882 1.00 95.94 78 LEU A CA 1
ATOM 574 C C . LEU A 1 78 ? -0.444 -0.945 9.719 1.00 95.94 78 LEU A C 1
ATOM 576 O O . LEU A 1 78 ? -0.217 0.126 10.284 1.00 95.94 78 LEU A O 1
ATOM 580 N N . PHE A 1 79 ? -1.614 -1.571 9.813 1.00 95.62 79 PHE A N 1
ATOM 581 C CA . PHE A 1 79 ? -2.771 -1.082 10.555 1.00 95.62 79 PHE A CA 1
ATOM 582 C C . PHE A 1 79 ? -3.139 -2.055 11.675 1.00 95.62 79 PHE A C 1
ATOM 584 O O . PHE A 1 79 ? -2.918 -3.257 11.562 1.00 95.62 79 PHE A O 1
ATOM 591 N N . GLU A 1 80 ? -3.699 -1.525 12.765 1.00 92.38 80 GLU A N 1
ATOM 592 C CA . GLU A 1 80 ? -4.067 -2.330 13.939 1.00 92.38 80 GLU A CA 1
ATOM 593 C C . GLU A 1 80 ? -5.202 -3.313 13.639 1.00 92.38 80 GLU A C 1
ATOM 595 O O . GLU A 1 80 ? -5.237 -4.413 14.185 1.00 92.38 80 GLU A O 1
ATOM 600 N N . GLN A 1 81 ? -6.133 -2.914 12.771 1.00 92.62 81 GLN A N 1
ATOM 601 C CA . GLN A 1 81 ? -7.282 -3.727 12.399 1.00 92.62 81 GLN A CA 1
ATOM 602 C C . GLN A 1 81 ? -7.006 -4.468 11.098 1.00 92.62 81 GLN A C 1
ATOM 604 O O . GLN A 1 81 ? -6.660 -3.858 10.086 1.00 92.62 81 GLN A O 1
ATOM 609 N N . GLU A 1 82 ? -7.249 -5.774 11.105 1.00 94.62 82 GLU A N 1
ATOM 610 C CA . GLU A 1 82 ? -7.299 -6.562 9.878 1.00 94.62 82 GLU A CA 1
ATOM 611 C C . GLU A 1 82 ? -8.398 -6.022 8.949 1.00 94.62 82 GLU A C 1
ATOM 613 O O . GLU A 1 82 ? -9.477 -5.611 9.398 1.00 94.62 82 GLU A O 1
ATOM 618 N N . LEU A 1 83 ? -8.091 -5.940 7.659 1.00 94.44 83 LEU A N 1
ATOM 619 C CA . LEU A 1 83 ? -9.029 -5.605 6.601 1.00 94.44 83 LEU A CA 1
ATOM 620 C C . LEU A 1 83 ? -9.907 -6.816 6.298 1.00 94.44 83 LEU A C 1
ATOM 622 O O . LEU A 1 83 ? -9.484 -7.958 6.419 1.00 94.44 83 LEU A O 1
ATOM 626 N N . SER A 1 84 ? -11.152 -6.569 5.908 1.00 93.56 84 SER A N 1
ATOM 627 C CA . SER A 1 84 ? -12.038 -7.627 5.440 1.00 93.56 84 SER A CA 1
ATOM 628 C C . SER A 1 84 ? -12.654 -7.237 4.110 1.00 93.56 84 SER A C 1
ATOM 630 O O . SER A 1 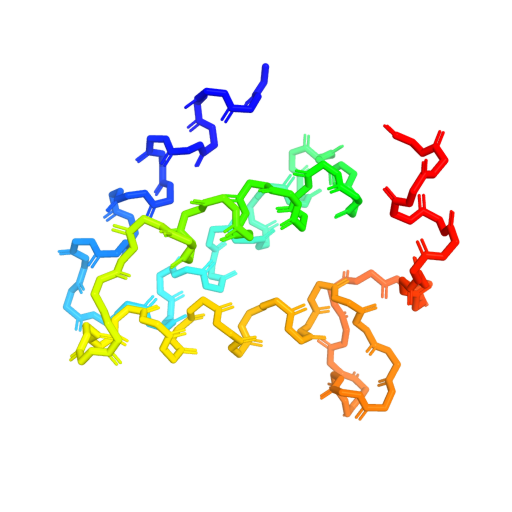84 ? -12.800 -6.049 3.797 1.00 93.56 84 SER A O 1
ATOM 632 N N . THR A 1 85 ? -13.059 -8.242 3.342 1.00 91.31 85 THR A N 1
ATOM 633 C CA . THR A 1 85 ? -13.760 -8.050 2.072 1.00 91.31 85 THR A CA 1
ATOM 634 C C . THR A 1 85 ? -15.040 -7.232 2.263 1.00 91.31 85 THR A C 1
ATOM 636 O O . THR A 1 85 ? -15.348 -6.374 1.438 1.00 91.31 85 THR A O 1
ATOM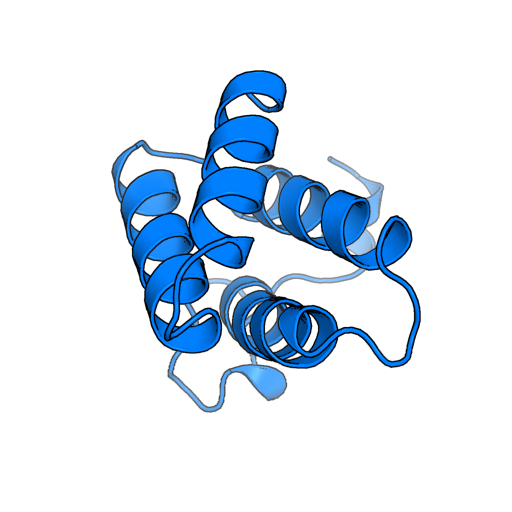 639 N N . GLU A 1 86 ? -15.762 -7.413 3.376 1.00 93.50 86 GLU A N 1
ATOM 640 C CA . GLU A 1 86 ? -16.950 -6.611 3.688 1.00 93.50 86 GLU A CA 1
ATOM 641 C C . GLU A 1 86 ? -16.607 -5.141 3.915 1.00 93.50 86 GLU A C 1
ATOM 643 O O . GLU A 1 86 ? -17.361 -4.275 3.474 1.00 93.50 86 GLU A O 1
ATOM 648 N N . ARG A 1 87 ? -15.493 -4.839 4.598 1.00 92.81 87 ARG A N 1
ATOM 649 C CA . ARG A 1 87 ? -15.069 -3.450 4.827 1.00 92.81 87 ARG A CA 1
ATOM 650 C C . ARG A 1 87 ? -14.609 -2.800 3.523 1.00 92.81 87 ARG A C 1
ATOM 652 O O . ARG A 1 87 ? -15.015 -1.681 3.229 1.00 92.81 87 ARG A O 1
ATOM 659 N N . LEU A 1 88 ? -13.870 -3.540 2.696 1.00 92.38 88 LEU A N 1
ATOM 660 C CA . LEU A 1 88 ? -13.439 -3.087 1.373 1.00 92.38 88 LEU A CA 1
ATOM 661 C C . LEU A 1 88 ? -14.615 -2.803 0.422 1.00 92.38 88 LEU A C 1
ATOM 663 O O . LEU A 1 88 ? -14.502 -1.917 -0.420 1.00 92.38 88 LEU A O 1
ATOM 667 N N . ALA A 1 89 ? -15.733 -3.524 0.551 1.00 90.25 89 ALA A N 1
ATOM 668 C CA . ALA A 1 89 ? -16.927 -3.329 -0.276 1.00 90.25 89 ALA A CA 1
ATOM 669 C C . ALA A 1 89 ? -17.849 -2.185 0.195 1.00 90.25 89 ALA A C 1
ATOM 671 O O . ALA A 1 89 ? -18.706 -1.747 -0.570 1.00 90.25 89 ALA A O 1
ATOM 672 N N . ARG A 1 90 ? -17.731 -1.744 1.455 1.00 88.75 90 ARG A N 1
ATOM 673 C CA . ARG A 1 90 ? -18.631 -0.751 2.077 1.00 88.75 90 ARG A CA 1
ATOM 674 C C . ARG A 1 90 ? -18.128 0.687 2.002 1.00 88.75 90 ARG A C 1
ATOM 676 O O . ARG A 1 90 ? -18.947 1.604 2.010 1.00 88.75 90 ARG A O 1
ATOM 683 N N . GLU A 1 91 ? -16.815 0.863 2.022 1.00 78.25 91 GLU A N 1
ATOM 684 C CA . GLU A 1 91 ? -16.130 2.162 1.912 1.00 78.25 91 GLU A CA 1
ATOM 685 C C . GLU A 1 91 ? -15.800 2.498 0.453 1.00 78.25 91 GLU A C 1
ATOM 687 O O . GLU A 1 91 ? -15.242 3.573 0.146 1.00 78.25 91 GLU A O 1
#

Sequence (91 aa):
MTAAAQERLQAALGQVNQAQAVLALAHVLKAESMGQVAMYRVFQQQLELLDGDDPGCDALADTMDLIWGGGWAKGRALFEQELSTERLARE

Nearest PDB structures (foldseek):
  3h20-assembly1_A  TM=5.026E-01  e=3.423E+00  Plasmid RSF1010
  2zu6-assembly1_B  TM=5.442E-01  e=7.688E+00  Homo sapiens

Mean predicted aligned error: 3.1 Å

Foldseek 3Di:
DLVVLLVQLVVLLPDPPNLVSNLVSLLVCVVVVNDLLSSLVSLVVVLVVDDPPRPNNVSSVLSSLLSQDDPSCVPNHPDPDHDDPVNNVPD

pLDDT: mean 93.53, std 5.71, range [61.03, 98.31]

Radius of gyration: 12.24 Å; Cα contacts (8 Å, |Δi|>4): 107; chains: 1; bounding box: 35×26×30 Å